Protein AF-A0A1J0ERB3-F1 (afdb_monomer_lite)

InterPro domains:
  IPR005654 ATPase, AFG1-like [PF03969] (1-75)

Structure (mmCIF, N/CA/C/O backbone):
data_AF-A0A1J0ERB3-F1
#
_entry.id   AF-A0A1J0ERB3-F1
#
loop_
_atom_site.group_PDB
_atom_site.id
_atom_site.type_symbol
_atom_site.label_atom_id
_atom_site.label_alt_id
_atom_site.label_comp_id
_atom_site.label_asym_id
_atom_site.label_entity_id
_atom_site.label_seq_id
_atom_site.pdbx_PDB_ins_code
_atom_site.Cartn_x
_atom_site.Cartn_y
_atom_site.Cartn_z
_atom_site.occupancy
_atom_site.B_iso_or_equiv
_atom_site.auth_seq_id
_atom_site.auth_comp_id
_atom_site.auth_asym_id
_atom_site.auth_atom_id
_atom_site.pdbx_PDB_model_num
ATOM 1 N N . MET A 1 1 ? -6.253 6.829 -12.530 1.00 72.31 1 MET A N 1
ATOM 2 C CA . MET A 1 1 ? -7.192 6.017 -11.730 1.00 72.31 1 MET A CA 1
ATOM 3 C C . MET A 1 1 ? -7.441 6.756 -10.438 1.00 72.31 1 MET A C 1
ATOM 5 O O . MET A 1 1 ? -6.471 7.209 -9.845 1.00 72.31 1 MET A O 1
ATOM 9 N N . ASP A 1 2 ? -8.704 6.920 -10.058 1.00 90.00 2 ASP A N 1
ATOM 10 C CA . ASP A 1 2 ? -9.094 7.616 -8.831 1.00 90.00 2 ASP A CA 1
ATOM 11 C C . ASP A 1 2 ? -9.413 6.585 -7.740 1.00 90.00 2 ASP A C 1
ATOM 13 O O . ASP A 1 2 ? -10.430 5.889 -7.799 1.00 90.00 2 ASP A O 1
ATOM 17 N N . TYR A 1 3 ? -8.511 6.445 -6.769 1.00 92.94 3 TYR A N 1
ATOM 18 C CA . TYR A 1 3 ? -8.688 5.496 -5.673 1.00 92.94 3 TYR A CA 1
ATOM 19 C C . TYR A 1 3 ? -9.792 5.919 -4.700 1.00 92.94 3 TYR A C 1
ATOM 21 O O . TYR A 1 3 ? -10.412 5.041 -4.103 1.00 92.94 3 TYR A O 1
ATOM 29 N N . LEU A 1 4 ? -10.090 7.217 -4.567 1.00 92.38 4 LEU A N 1
ATOM 30 C CA . LEU A 1 4 ? -11.154 7.695 -3.681 1.00 92.38 4 LEU A CA 1
ATOM 31 C C . LEU A 1 4 ? -12.517 7.240 -4.193 1.00 92.38 4 LEU A C 1
ATOM 33 O O . LEU A 1 4 ? -13.327 6.719 -3.427 1.00 92.38 4 LEU A O 1
ATOM 37 N N . GLU A 1 5 ? -12.749 7.370 -5.497 1.00 94.25 5 GLU A N 1
ATOM 38 C CA . GLU A 1 5 ? -14.000 6.918 -6.105 1.00 94.25 5 GLU A CA 1
ATOM 39 C C . GLU A 1 5 ? -14.167 5.396 -5.997 1.00 94.25 5 GLU A C 1
ATOM 41 O O . GLU A 1 5 ? -15.243 4.896 -5.665 1.00 94.25 5 GLU A O 1
ATOM 46 N N . LEU A 1 6 ? -13.088 4.634 -6.188 1.00 94.38 6 LEU A N 1
ATOM 47 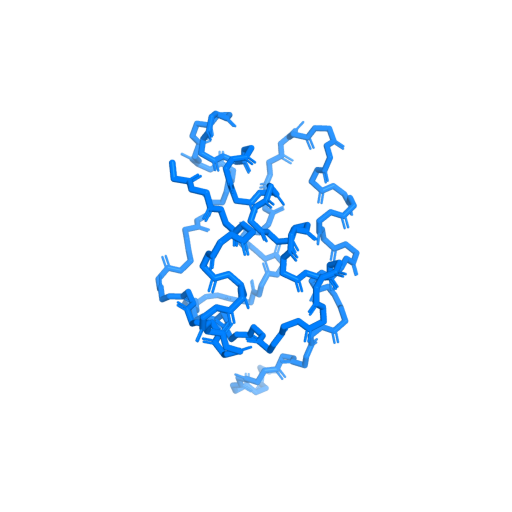C CA . LEU A 1 6 ? -13.125 3.184 -5.991 1.00 94.38 6 LEU A CA 1
ATOM 48 C C . LEU A 1 6 ? -13.390 2.811 -4.525 1.00 94.38 6 LEU A C 1
ATOM 50 O O . LEU A 1 6 ? -14.164 1.894 -4.264 1.00 94.38 6 LEU A O 1
ATOM 54 N N . CYS A 1 7 ? -12.819 3.542 -3.567 1.00 95.06 7 CYS A N 1
ATOM 55 C CA . CYS A 1 7 ? -13.044 3.330 -2.135 1.00 95.06 7 CYS A CA 1
ATOM 56 C C . CYS A 1 7 ? -14.498 3.564 -1.716 1.00 95.06 7 CYS A C 1
ATOM 58 O O . CYS A 1 7 ? -14.983 2.908 -0.792 1.00 95.06 7 CYS A O 1
ATOM 60 N N . ARG A 1 8 ? -15.224 4.461 -2.390 1.00 92.25 8 ARG A N 1
ATOM 61 C CA . ARG A 1 8 ? -16.667 4.639 -2.154 1.00 92.25 8 ARG A CA 1
ATOM 62 C C . ARG A 1 8 ? -17.476 3.416 -2.577 1.00 92.25 8 ARG A C 1
ATOM 64 O O . ARG A 1 8 ? -18.509 3.135 -1.982 1.00 92.25 8 ARG A O 1
ATOM 71 N N . ARG A 1 9 ? -17.005 2.693 -3.594 1.00 94.62 9 ARG A N 1
ATOM 72 C CA . ARG A 1 9 ? -17.713 1.557 -4.202 1.00 94.62 9 ARG A CA 1
ATOM 73 C C . ARG A 1 9 ? -17.330 0.214 -3.589 1.00 94.62 9 ARG A C 1
ATOM 75 O O . ARG A 1 9 ? -18.173 -0.673 -3.510 1.00 94.62 9 ARG A O 1
ATOM 82 N N . PHE A 1 10 ? -16.080 0.063 -3.158 1.00 95.06 10 PHE A N 1
ATOM 83 C CA . PHE A 1 10 ? -15.532 -1.196 -2.663 1.00 95.06 10 PHE A CA 1
ATOM 84 C C . PHE A 1 10 ? -14.958 -1.031 -1.258 1.00 95.06 10 PHE A C 1
ATOM 86 O O . PHE A 1 10 ? -14.066 -0.214 -1.021 1.00 95.06 10 PHE A O 1
ATOM 93 N N . TYR A 1 11 ? -15.475 -1.831 -0.325 1.00 93.75 11 TYR A N 1
ATOM 94 C CA . TYR A 1 11 ? -15.033 -1.836 1.071 1.00 93.75 11 TYR A CA 1
ATOM 95 C C . TYR A 1 11 ? -13.821 -2.748 1.315 1.00 93.75 11 TYR A C 1
ATOM 97 O O . TYR A 1 11 ? -12.976 -2.436 2.151 1.00 93.75 11 TYR A O 1
ATOM 105 N N . ILE A 1 12 ? -13.733 -3.859 0.575 1.00 95.50 12 ILE A N 1
ATOM 106 C CA . ILE A 1 12 ? -12.665 -4.856 0.693 1.00 95.50 12 ILE A CA 1
ATOM 107 C C . ILE A 1 12 ? -11.782 -4.779 -0.547 1.00 95.50 12 ILE A C 1
ATOM 109 O O . ILE A 1 12 ? -12.284 -4.812 -1.670 1.00 95.50 12 ILE A O 1
ATOM 113 N N . TRP A 1 13 ? -10.477 -4.707 -0.321 1.00 96.44 13 TRP A N 1
ATOM 114 C CA . TRP A 1 13 ? -9.453 -4.636 -1.349 1.00 96.44 13 TRP A CA 1
ATOM 115 C C . TRP A 1 13 ? -8.484 -5.794 -1.195 1.00 96.44 13 TRP A C 1
ATOM 117 O O . TRP A 1 13 ? -8.006 -6.068 -0.096 1.00 96.44 13 TRP A O 1
ATOM 127 N N . ILE A 1 14 ? -8.195 -6.459 -2.308 1.00 94.56 14 ILE A N 1
ATOM 128 C CA . ILE A 1 14 ? -7.233 -7.553 -2.374 1.00 94.56 14 ILE A CA 1
ATOM 129 C C . ILE A 1 14 ? -6.166 -7.143 -3.379 1.00 94.56 14 ILE A C 1
ATOM 131 O O . ILE A 1 14 ? -6.489 -6.836 -4.527 1.00 94.56 14 ILE A O 1
ATOM 135 N N . ILE A 1 15 ? -4.913 -7.114 -2.938 1.00 92.56 15 ILE A N 1
ATOM 136 C CA . ILE A 1 15 ? -3.762 -6.955 -3.824 1.00 92.56 15 ILE A CA 1
ATOM 137 C C . ILE A 1 15 ? -3.075 -8.307 -3.884 1.00 92.56 15 ILE A C 1
ATOM 139 O O . ILE A 1 15 ? -2.466 -8.746 -2.907 1.00 92.56 15 ILE A O 1
ATOM 143 N N . ASP A 1 16 ? -3.231 -8.960 -5.028 1.00 92.62 16 ASP A N 1
ATOM 144 C CA . ASP A 1 16 ? -2.566 -10.218 -5.325 1.00 92.62 16 ASP A CA 1
ATOM 145 C C . ASP A 1 16 ? -1.178 -9.977 -5.927 1.00 92.62 16 ASP A C 1
ATOM 147 O O . ASP A 1 16 ? -0.948 -8.950 -6.574 1.00 92.62 16 ASP A O 1
ATOM 151 N N . ALA A 1 17 ? -0.274 -10.930 -5.703 1.00 87.81 17 ALA A N 1
ATOM 152 C CA . ALA A 1 17 ? 1.099 -10.923 -6.191 1.00 87.81 17 ALA A CA 1
ATOM 153 C C . ALA A 1 17 ? 1.836 -9.600 -5.908 1.00 87.81 17 ALA A C 1
ATOM 155 O O . ALA A 1 17 ? 2.351 -8.948 -6.823 1.00 87.81 17 ALA A O 1
ATOM 156 N N . LEU A 1 18 ? 1.886 -9.186 -4.634 1.00 88.00 18 LEU A N 1
ATOM 157 C CA . LEU A 1 18 ? 2.617 -7.985 -4.226 1.00 88.00 18 LEU A CA 1
ATOM 158 C C . LEU A 1 18 ? 4.084 -8.086 -4.699 1.00 88.00 18 LEU A C 1
ATOM 160 O O . LEU A 1 18 ? 4.785 -9.014 -4.296 1.00 88.00 18 LEU A O 1
ATOM 164 N N . PRO A 1 19 ? 4.591 -7.165 -5.540 1.00 87.12 19 PRO A N 1
ATOM 165 C CA . PRO A 1 19 ? 5.979 -7.216 -5.983 1.00 87.12 19 PRO A CA 1
ATOM 166 C C . PRO A 1 19 ? 6.937 -6.779 -4.871 1.00 87.12 19 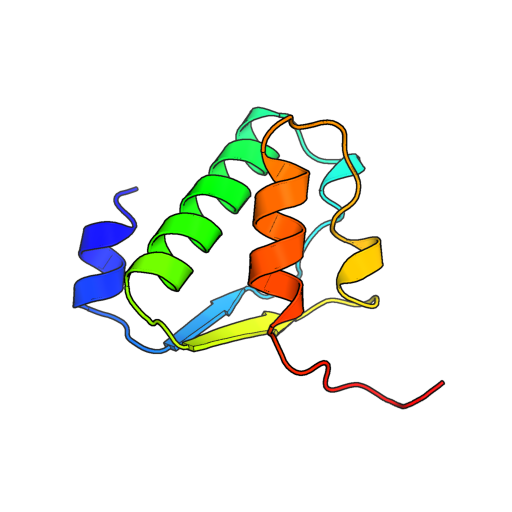PRO A C 1
ATOM 168 O O . PRO A 1 19 ? 6.531 -6.244 -3.840 1.00 87.12 19 PRO A O 1
ATOM 171 N N . ASP A 1 20 ? 8.233 -6.977 -5.096 1.00 89.62 20 ASP A N 1
ATOM 172 C CA . ASP A 1 20 ? 9.263 -6.298 -4.311 1.00 89.62 20 ASP A CA 1
ATOM 173 C C . ASP A 1 20 ? 9.337 -4.826 -4.731 1.00 89.62 20 ASP A C 1
ATOM 175 O O . ASP A 1 20 ? 9.696 -4.513 -5.874 1.00 89.62 20 ASP A O 1
ATOM 179 N N . LEU A 1 21 ? 8.979 -3.912 -3.831 1.00 89.38 21 LEU A N 1
ATOM 180 C CA . LEU A 1 21 ? 8.975 -2.484 -4.137 1.00 89.38 21 LEU A CA 1
ATOM 181 C C . LEU A 1 21 ? 10.382 -1.946 -4.412 1.00 89.38 21 LEU A C 1
ATOM 183 O O . LEU A 1 21 ? 10.500 -1.012 -5.207 1.00 89.38 21 LEU A O 1
ATOM 187 N N . ALA A 1 22 ? 11.440 -2.561 -3.867 1.00 88.25 22 ALA A N 1
ATOM 188 C CA . ALA A 1 22 ? 12.821 -2.156 -4.142 1.00 88.25 22 ALA A CA 1
ATOM 189 C C . ALA A 1 22 ? 13.199 -2.342 -5.620 1.00 88.25 22 ALA A C 1
ATOM 191 O O . ALA A 1 22 ? 13.977 -1.563 -6.164 1.00 88.25 22 ALA A O 1
ATOM 192 N N . ASN A 1 23 ? 12.596 -3.332 -6.284 1.00 90.81 23 ASN A N 1
ATOM 193 C CA . ASN A 1 23 ? 12.825 -3.630 -7.700 1.00 90.81 23 ASN A CA 1
ATOM 194 C C . ASN A 1 23 ? 11.869 -2.866 -8.632 1.00 90.81 23 ASN A C 1
ATOM 196 O O . ASN A 1 23 ? 11.942 -2.995 -9.855 1.00 90.81 23 ASN A O 1
ATOM 200 N N . CYS A 1 24 ? 10.948 -2.082 -8.071 1.00 90.25 24 CYS A N 1
ATOM 201 C CA . CYS A 1 24 ? 9.981 -1.300 -8.826 1.00 90.25 24 CYS A CA 1
ATOM 202 C C . CYS A 1 24 ? 10.500 0.113 -9.117 1.00 90.25 24 CYS A C 1
ATOM 204 O O . CYS A 1 24 ? 11.236 0.705 -8.331 1.00 90.25 24 CYS A O 1
ATOM 206 N N . SER A 1 25 ? 10.029 0.708 -10.217 1.00 91.12 25 SER A N 1
ATOM 207 C CA . SER A 1 25 ? 10.276 2.127 -10.493 1.00 91.12 25 SER A CA 1
ATOM 208 C C . SER A 1 25 ? 9.675 3.025 -9.406 1.00 91.12 25 SER A C 1
ATOM 210 O O . SER A 1 25 ? 8.642 2.697 -8.816 1.00 91.12 25 SER A O 1
ATOM 212 N N . ILE A 1 26 ? 10.257 4.212 -9.207 1.00 89.12 26 ILE A N 1
ATOM 213 C CA . ILE A 1 26 ? 9.749 5.218 -8.257 1.00 89.12 26 ILE A CA 1
ATOM 214 C C . ILE A 1 26 ? 8.270 5.545 -8.511 1.00 89.12 26 ILE A C 1
ATOM 216 O O . ILE A 1 26 ? 7.486 5.656 -7.573 1.00 89.12 26 ILE A O 1
ATOM 220 N N . ALA A 1 27 ? 7.844 5.616 -9.775 1.00 90.69 27 ALA A N 1
ATOM 221 C CA . ALA A 1 27 ? 6.442 5.849 -10.123 1.00 90.69 27 ALA A CA 1
ATOM 222 C C . ALA A 1 27 ? 5.511 4.712 -9.659 1.00 90.69 27 ALA A C 1
ATOM 224 O O . ALA A 1 27 ? 4.362 4.951 -9.289 1.00 90.69 27 ALA A O 1
ATOM 225 N N . THR A 1 28 ? 5.976 3.463 -9.677 1.00 90.56 28 THR A N 1
ATOM 226 C CA . THR A 1 28 ? 5.219 2.321 -9.149 1.00 90.56 28 THR A CA 1
ATOM 227 C C . THR A 1 28 ? 5.189 2.337 -7.626 1.00 90.56 28 THR A C 1
ATOM 229 O O . THR A 1 28 ? 4.110 2.173 -7.060 1.00 90.56 28 THR A O 1
ATOM 232 N N . GLN A 1 29 ? 6.318 2.626 -6.975 1.00 91.00 29 GLN A N 1
ATOM 233 C CA . GLN A 1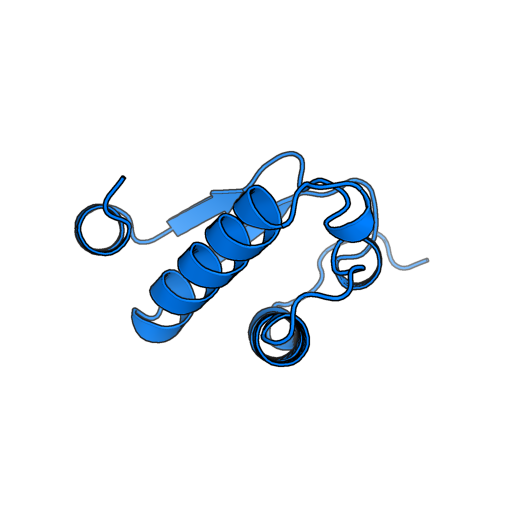 29 ? 6.369 2.796 -5.521 1.00 91.00 29 GLN A CA 1
ATOM 234 C C . GLN A 1 29 ? 5.391 3.891 -5.065 1.00 91.00 29 GLN A C 1
ATOM 236 O O . GLN A 1 29 ? 4.556 3.642 -4.202 1.00 91.00 29 GLN A O 1
ATOM 241 N N . GLN A 1 30 ? 5.392 5.059 -5.717 1.00 90.94 30 GLN A N 1
ATOM 242 C CA . GLN A 1 30 ? 4.478 6.156 -5.383 1.00 90.94 30 GLN A CA 1
ATOM 243 C C . GLN A 1 30 ? 3.005 5.779 -5.576 1.00 90.94 30 GLN A C 1
ATOM 245 O O . GLN A 1 30 ? 2.160 6.144 -4.764 1.00 90.94 30 GLN A O 1
ATOM 250 N N . ARG A 1 31 ? 2.669 5.032 -6.636 1.00 92.12 31 ARG A N 1
ATOM 251 C CA . ARG A 1 31 ? 1.291 4.561 -6.849 1.00 92.12 31 ARG A CA 1
ATOM 252 C C . ARG A 1 31 ? 0.834 3.604 -5.755 1.00 92.12 31 ARG A C 1
ATOM 254 O O . ARG A 1 31 ? -0.331 3.676 -5.372 1.00 92.12 31 ARG A O 1
ATOM 261 N N . PHE A 1 32 ? 1.724 2.735 -5.280 1.00 92.44 32 PHE A N 1
ATOM 262 C CA . PHE A 1 32 ? 1.440 1.842 -4.162 1.00 92.44 32 PHE A CA 1
ATOM 263 C C . PHE A 1 32 ? 1.250 2.633 -2.864 1.00 92.44 32 PHE A C 1
ATOM 265 O O . PHE A 1 32 ? 0.220 2.480 -2.221 1.00 92.44 32 PHE A O 1
ATOM 272 N N . ILE A 1 33 ? 2.173 3.546 -2.542 1.00 91.94 33 ILE A N 1
ATOM 273 C CA . ILE A 1 33 ? 2.078 4.442 -1.377 1.00 91.94 33 ILE A CA 1
ATOM 274 C C . ILE A 1 33 ? 0.740 5.193 -1.387 1.00 91.94 33 ILE A C 1
ATOM 276 O O . ILE A 1 33 ? -0.029 5.102 -0.436 1.00 91.94 33 ILE A O 1
ATOM 280 N N . ASN A 1 34 ? 0.401 5.848 -2.501 1.00 92.44 34 ASN A N 1
ATOM 281 C CA . ASN A 1 34 ? -0.850 6.597 -2.628 1.00 92.44 34 ASN A CA 1
ATOM 282 C C . ASN A 1 34 ? -2.092 5.709 -2.450 1.00 92.44 34 ASN A C 1
ATOM 284 O O . ASN A 1 34 ? -3.089 6.160 -1.893 1.00 92.44 34 ASN A O 1
ATOM 288 N N . LEU A 1 35 ? -2.056 4.463 -2.937 1.00 94.25 35 LEU A N 1
ATOM 289 C CA . LEU A 1 35 ? -3.152 3.513 -2.747 1.00 94.25 35 LEU A CA 1
ATOM 290 C C . LEU A 1 35 ? -3.313 3.149 -1.267 1.00 94.25 35 LEU A C 1
ATOM 292 O O . LEU A 1 35 ? -4.422 3.235 -0.747 1.00 94.25 35 LEU A O 1
ATOM 296 N N . ILE A 1 36 ? -2.226 2.770 -0.588 1.00 94.06 36 ILE A N 1
ATOM 297 C CA . ILE A 1 36 ? -2.261 2.409 0.836 1.00 94.06 36 ILE A CA 1
ATOM 298 C C . ILE A 1 36 ? -2.757 3.576 1.686 1.00 94.06 36 ILE A C 1
ATOM 300 O O . ILE A 1 36 ? -3.589 3.373 2.566 1.00 94.06 36 ILE A O 1
ATOM 304 N N . ASP A 1 37 ? -2.296 4.788 1.392 1.00 93.00 37 ASP A N 1
ATOM 305 C CA . ASP A 1 37 ? -2.703 6.000 2.097 1.00 93.00 37 ASP A CA 1
ATOM 306 C C . ASP A 1 37 ? -4.211 6.231 1.987 1.00 93.00 37 ASP A C 1
ATOM 308 O O . ASP A 1 37 ? -4.884 6.395 3.000 1.00 93.00 37 ASP A O 1
ATOM 312 N N . VAL A 1 38 ? -4.763 6.142 0.774 1.00 95.12 38 VAL A N 1
ATOM 313 C CA . VAL A 1 38 ? -6.206 6.297 0.557 1.00 95.12 38 VAL A CA 1
ATOM 314 C C . VAL A 1 38 ? -7.006 5.191 1.249 1.00 95.12 38 VAL A C 1
ATOM 316 O O . VAL A 1 38 ? -8.031 5.480 1.861 1.00 95.12 38 VAL A O 1
ATOM 319 N N . LEU A 1 39 ? -6.564 3.932 1.179 1.00 95.62 39 LEU A N 1
ATOM 320 C CA . LEU A 1 39 ? -7.268 2.820 1.828 1.00 95.62 39 LEU A CA 1
ATOM 321 C C . LEU A 1 39 ? -7.268 2.950 3.353 1.00 95.62 39 LEU A C 1
ATOM 323 O O . LEU A 1 39 ? -8.295 2.701 3.982 1.00 95.62 39 LEU A O 1
ATOM 327 N N . TYR A 1 40 ? -6.139 3.367 3.925 1.00 93.69 40 TYR A N 1
ATOM 328 C CA . TYR A 1 40 ? -5.992 3.598 5.356 1.00 93.69 40 TYR A CA 1
ATOM 329 C C . TYR A 1 40 ? -6.874 4.762 5.824 1.00 93.69 40 TYR A C 1
ATOM 331 O O . TYR A 1 40 ? -7.652 4.610 6.762 1.00 93.69 40 TYR A O 1
ATOM 339 N N . ASP A 1 41 ? -6.817 5.904 5.134 1.00 93.62 41 ASP A N 1
ATOM 340 C CA . ASP A 1 41 ? -7.570 7.107 5.504 1.00 93.62 41 ASP A CA 1
ATOM 341 C C . ASP A 1 41 ? -9.093 6.931 5.325 1.00 93.62 41 ASP A C 1
ATOM 343 O O . ASP A 1 41 ? -9.885 7.660 5.921 1.00 93.62 41 ASP A O 1
ATOM 347 N N . GLN A 1 42 ? -9.522 5.978 4.492 1.00 94.69 42 GLN A N 1
ATOM 348 C CA . GLN A 1 42 ? -10.931 5.640 4.265 1.00 94.69 42 GLN A CA 1
ATOM 349 C C . GLN A 1 42 ? -11.404 4.407 5.055 1.00 94.69 42 GLN A C 1
ATOM 351 O O . GLN A 1 42 ? -12.505 3.916 4.784 1.00 94.69 42 GLN A O 1
ATOM 356 N N . ASP A 1 43 ? -10.590 3.905 5.990 1.00 93.94 43 ASP A N 1
ATOM 357 C CA . ASP A 1 43 ? -10.875 2.739 6.840 1.00 93.94 43 ASP A CA 1
ATOM 358 C C . ASP A 1 43 ? -11.347 1.508 6.039 1.00 93.94 43 ASP A C 1
ATOM 360 O O . ASP A 1 43 ? -12.394 0.899 6.286 1.00 93.94 43 ASP A O 1
ATOM 364 N N . LYS A 1 44 ? -10.603 1.177 4.976 1.00 95.38 44 LYS A N 1
ATOM 365 C CA . LYS A 1 44 ? -10.908 0.039 4.099 1.00 95.38 44 LYS A CA 1
ATOM 366 C C . LYS A 1 44 ? -10.203 -1.220 4.566 1.00 95.38 44 LYS A C 1
ATOM 368 O O . LYS A 1 44 ? -9.050 -1.198 4.992 1.00 95.38 44 LYS A O 1
ATOM 373 N N . ARG A 1 45 ? -10.875 -2.361 4.396 1.00 94.56 45 ARG A N 1
ATOM 374 C CA . ARG A 1 45 ? -10.261 -3.665 4.654 1.00 94.56 45 ARG A CA 1
ATOM 375 C C . ARG A 1 45 ? -9.325 -4.014 3.500 1.00 94.56 45 ARG A C 1
ATOM 377 O O . ARG A 1 45 ? -9.781 -4.198 2.374 1.00 94.56 45 ARG A O 1
ATOM 384 N N . LEU A 1 46 ? -8.041 -4.161 3.805 1.00 94.88 46 LEU A N 1
ATOM 385 C CA . LEU A 1 46 ? -7.003 -4.549 2.857 1.00 94.88 46 LEU A CA 1
ATOM 386 C C . LEU A 1 46 ? -6.497 -5.963 3.156 1.00 94.88 46 LEU A C 1
ATOM 388 O O . LEU A 1 46 ? -6.189 -6.288 4.300 1.00 94.88 46 LEU A O 1
ATOM 392 N N . ILE A 1 47 ? -6.384 -6.777 2.111 1.00 93.75 47 ILE A N 1
ATOM 393 C CA . ILE A 1 47 ? -5.722 -8.079 2.122 1.00 93.75 47 ILE A CA 1
ATOM 394 C C . ILE A 1 47 ? -4.574 -8.013 1.115 1.00 93.75 47 ILE A C 1
ATOM 396 O O . ILE A 1 47 ? -4.782 -7.671 -0.051 1.00 93.75 47 ILE A O 1
ATOM 400 N N . LEU A 1 48 ? -3.366 -8.326 1.574 1.00 92.12 48 LEU A N 1
ATOM 401 C CA . LEU A 1 48 ? -2.170 -8.406 0.742 1.00 92.12 48 LEU A CA 1
ATOM 402 C C . LEU A 1 48 ? -1.760 -9.867 0.619 1.00 92.12 48 LEU A C 1
ATOM 404 O O . LEU A 1 48 ? -1.627 -10.550 1.632 1.00 92.12 48 LEU A O 1
ATOM 408 N N . LEU A 1 49 ? -1.558 -10.329 -0.611 1.00 90.31 49 LEU A N 1
ATOM 409 C CA . LEU A 1 49 ? -1.061 -11.668 -0.899 1.00 90.31 49 LEU A CA 1
ATOM 410 C C . LEU A 1 49 ? 0.331 -11.541 -1.520 1.00 90.31 49 LEU A C 1
ATOM 412 O O . LEU A 1 49 ? 0.537 -10.806 -2.489 1.00 90.31 49 LEU A O 1
ATOM 416 N N . GLY A 1 50 ? 1.293 -12.241 -0.932 1.00 86.88 50 GLY A N 1
ATOM 417 C CA . GLY A 1 50 ? 2.683 -12.240 -1.364 1.00 86.88 50 GLY A CA 1
ATOM 418 C C . GLY A 1 50 ? 3.343 -13.574 -1.050 1.00 86.88 50 GLY A C 1
ATOM 419 O O . GLY A 1 50 ? 2.901 -14.310 -0.171 1.00 86.88 50 GLY A O 1
ATOM 420 N N . GLU A 1 51 ? 4.403 -13.885 -1.789 1.00 84.88 51 GLU A N 1
ATOM 421 C CA . GLU A 1 51 ? 5.180 -15.114 -1.594 1.00 84.88 51 GLU A CA 1
ATOM 422 C C . GLU A 1 51 ? 6.107 -15.036 -0.372 1.00 84.88 51 GLU A C 1
ATOM 424 O O . GLU A 1 51 ? 6.578 -16.062 0.117 1.00 84.88 51 GLU A O 1
ATOM 429 N N . ARG A 1 52 ? 6.389 -13.822 0.119 1.00 84.81 52 ARG A N 1
ATOM 430 C CA . ARG A 1 52 ? 7.281 -13.553 1.251 1.00 84.81 52 ARG A CA 1
ATOM 431 C C . ARG A 1 52 ? 6.571 -12.691 2.301 1.00 84.81 52 ARG A C 1
ATOM 433 O O . ARG A 1 52 ? 5.580 -12.027 1.986 1.00 84.81 52 ARG A O 1
ATOM 440 N N . PRO A 1 53 ? 7.086 -12.645 3.543 1.00 84.81 53 PRO A N 1
ATOM 441 C CA . PRO A 1 53 ? 6.575 -11.747 4.572 1.00 84.81 53 PRO A CA 1
ATOM 442 C C . PRO A 1 53 ? 6.515 -10.295 4.089 1.00 84.81 53 PRO A C 1
ATOM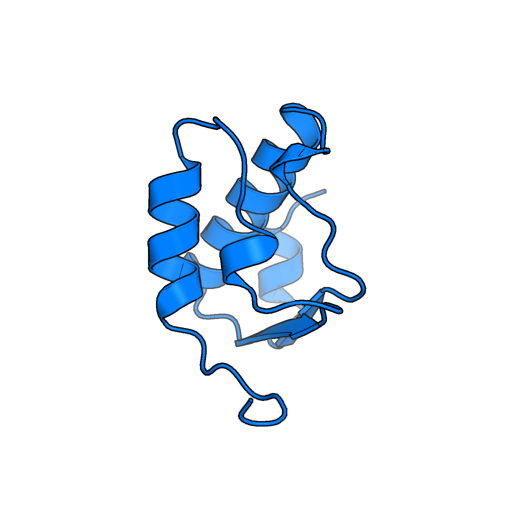 444 O O . PRO A 1 53 ? 7.431 -9.816 3.417 1.00 84.81 53 PRO A O 1
ATOM 447 N N . LEU A 1 54 ? 5.479 -9.554 4.495 1.00 85.31 54 LEU A N 1
ATOM 448 C CA . LEU A 1 54 ? 5.217 -8.188 4.020 1.00 85.31 54 LEU A CA 1
ATOM 449 C C . LEU A 1 54 ? 6.444 -7.266 4.112 1.00 85.31 54 LEU A C 1
ATOM 451 O O . LEU A 1 54 ? 6.738 -6.513 3.187 1.00 85.31 54 LEU A O 1
ATOM 455 N N . ARG A 1 55 ? 7.207 -7.360 5.205 1.00 82.00 55 ARG A N 1
ATOM 456 C CA . ARG A 1 55 ? 8.431 -6.571 5.427 1.00 82.00 55 ARG A CA 1
ATOM 457 C C . ARG A 1 55 ? 9.475 -6.719 4.310 1.00 82.00 55 ARG A C 1
ATOM 459 O O . ARG A 1 55 ? 10.198 -5.765 4.047 1.00 82.00 55 ARG A O 1
ATOM 466 N N . GLU A 1 56 ? 9.537 -7.878 3.659 1.00 85.00 56 GLU A N 1
ATOM 467 C CA . GLU A 1 56 ? 10.491 -8.175 2.582 1.00 85.00 56 GLU A CA 1
ATOM 468 C C . GLU A 1 56 ? 10.038 -7.606 1.236 1.00 85.00 56 GLU A C 1
ATOM 470 O O . GLU A 1 56 ? 10.864 -7.365 0.366 1.00 85.00 56 GLU A O 1
ATOM 475 N N . HIS A 1 57 ? 8.742 -7.328 1.076 1.00 84.94 57 HIS A N 1
ATOM 476 C CA . HIS A 1 57 ? 8.199 -6.650 -0.101 1.00 84.94 57 HIS A CA 1
ATOM 477 C C . HIS A 1 57 ? 8.311 -5.124 -0.014 1.00 84.94 57 HIS A C 1
ATOM 479 O O . HIS A 1 57 ? 8.289 -4.436 -1.033 1.00 84.94 57 HIS A O 1
ATOM 485 N N . LEU A 1 58 ? 8.432 -4.578 1.198 1.00 83.75 58 LEU A N 1
ATOM 486 C CA . LEU A 1 58 ? 8.453 -3.137 1.450 1.00 83.75 58 LEU A CA 1
ATOM 487 C C . LEU A 1 58 ? 9.865 -2.533 1.414 1.00 83.75 58 LEU A C 1
ATOM 489 O O . LEU A 1 58 ? 10.102 -1.517 2.070 1.00 83.75 58 LEU A O 1
ATOM 493 N N . GLY A 1 59 ? 10.805 -3.128 0.676 1.00 76.19 59 GLY A N 1
ATOM 494 C CA . GLY A 1 59 ? 12.113 -2.529 0.392 1.00 76.19 59 GLY A CA 1
ATOM 495 C C . GLY A 1 59 ? 12.016 -1.277 -0.498 1.00 76.19 59 GLY A C 1
ATOM 496 O O . GLY A 1 59 ? 10.983 -1.023 -1.111 1.00 76.19 59 GLY A O 1
ATOM 497 N N . GLY A 1 60 ? 13.088 -0.481 -0.561 1.00 71.75 60 GLY A N 1
ATOM 498 C CA . GLY A 1 60 ? 13.182 0.712 -1.417 1.00 71.75 60 GLY A CA 1
ATOM 499 C C . GLY A 1 60 ? 13.400 2.028 -0.663 1.00 71.75 60 GLY A C 1
ATOM 500 O O . GLY A 1 60 ? 13.244 2.096 0.561 1.00 71.75 60 GLY A O 1
ATOM 501 N N . ASP A 1 61 ? 13.749 3.063 -1.433 1.00 66.50 61 ASP A N 1
ATOM 502 C CA . ASP A 1 61 ? 14.264 4.354 -0.944 1.00 66.50 61 ASP A CA 1
ATOM 503 C C . ASP A 1 61 ? 13.257 5.512 -1.053 1.00 66.50 61 ASP A C 1
ATOM 505 O O . ASP A 1 61 ? 13.606 6.672 -0.824 1.00 66.50 61 ASP A O 1
ATOM 509 N N . ALA A 1 62 ? 11.999 5.241 -1.423 1.00 72.44 62 ALA A N 1
ATOM 510 C CA . ALA A 1 62 ? 10.985 6.289 -1.467 1.00 72.44 62 ALA A CA 1
ATOM 511 C C . ALA A 1 62 ? 10.792 6.915 -0.073 1.00 7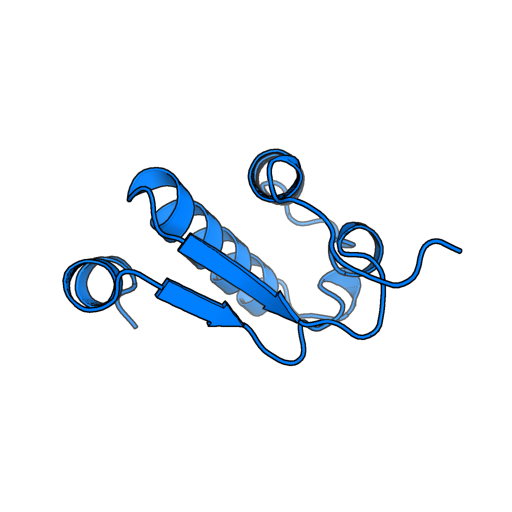2.44 62 ALA A C 1
ATOM 513 O O . ALA A 1 62 ? 10.569 6.214 0.915 1.00 72.44 62 ALA A O 1
ATOM 514 N N . ILE A 1 63 ? 10.844 8.250 -0.014 1.00 68.50 63 ILE A N 1
ATOM 515 C CA . ILE A 1 63 ? 10.831 9.047 1.227 1.00 68.50 63 ILE A CA 1
ATOM 516 C C . ILE A 1 63 ? 9.633 8.687 2.125 1.00 68.50 63 ILE A C 1
ATOM 518 O O . ILE A 1 63 ? 9.780 8.537 3.337 1.00 68.50 63 ILE A O 1
ATOM 522 N N . ASP A 1 64 ? 8.460 8.462 1.531 1.00 80.25 64 ASP A N 1
ATOM 523 C CA . ASP A 1 64 ? 7.220 8.160 2.258 1.00 80.25 64 ASP A CA 1
ATOM 524 C C . ASP A 1 64 ? 7.000 6.663 2.539 1.00 80.25 64 ASP A C 1
ATOM 526 O O . ASP A 1 64 ? 6.011 6.263 3.168 1.00 80.25 64 ASP A O 1
ATOM 530 N N . LEU A 1 65 ? 7.932 5.802 2.124 1.00 80.81 65 LEU A N 1
ATOM 531 C CA . LEU A 1 65 ? 7.793 4.362 2.312 1.00 80.81 65 LEU A CA 1
ATOM 532 C C . LEU A 1 65 ? 7.848 3.977 3.795 1.00 80.81 65 LEU A C 1
ATOM 534 O O . LEU A 1 65 ? 7.162 3.047 4.211 1.00 80.81 65 LEU A O 1
ATOM 538 N N . ALA A 1 66 ? 8.575 4.731 4.625 1.00 83.88 66 ALA A N 1
ATOM 539 C CA . ALA A 1 66 ? 8.580 4.541 6.076 1.00 83.88 66 ALA A CA 1
ATOM 540 C C . ALA A 1 66 ? 7.180 4.721 6.697 1.00 83.88 66 ALA A C 1
ATOM 542 O O . ALA A 1 66 ? 6.761 3.916 7.532 1.00 83.88 66 ALA A O 1
ATOM 543 N N . ARG A 1 67 ? 6.419 5.728 6.245 1.00 87.19 67 ARG A N 1
ATOM 544 C CA . ARG A 1 67 ? 5.031 5.952 6.683 1.00 87.19 67 ARG A CA 1
ATOM 545 C C . ARG A 1 67 ? 4.117 4.821 6.218 1.00 87.19 67 ARG A C 1
ATOM 547 O O . ARG A 1 67 ? 3.322 4.306 7.001 1.00 87.19 67 ARG A O 1
ATOM 554 N N . THR A 1 68 ? 4.280 4.396 4.969 1.00 90.75 68 THR A N 1
ATOM 555 C CA . THR A 1 68 ? 3.528 3.272 4.391 1.00 90.75 68 THR A CA 1
ATOM 556 C C . THR A 1 68 ? 3.777 1.977 5.168 1.00 90.75 68 THR A C 1
ATOM 558 O O . THR A 1 68 ? 2.827 1.285 5.526 1.00 90.75 68 THR A O 1
ATOM 561 N N . ARG A 1 69 ? 5.037 1.684 5.527 1.00 88.31 69 ARG A N 1
ATOM 562 C CA . ARG A 1 69 ? 5.406 0.543 6.385 1.00 88.31 69 ARG A CA 1
ATOM 563 C C . ARG A 1 69 ? 4.702 0.594 7.740 1.00 88.31 69 ARG A C 1
ATOM 565 O O . ARG A 1 69 ? 4.211 -0.431 8.194 1.00 88.31 69 ARG A O 1
ATOM 572 N N . SER A 1 70 ? 4.617 1.767 8.370 1.00 89.69 70 SER A N 1
ATOM 573 C CA . SER A 1 70 ? 3.929 1.922 9.659 1.00 89.69 70 SER A CA 1
ATOM 574 C C . SER A 1 70 ? 2.429 1.618 9.570 1.00 89.69 70 SER A C 1
ATOM 576 O O . SER A 1 70 ? 1.911 0.919 10.438 1.00 89.69 70 SER A O 1
ATOM 578 N N . ARG A 1 71 ? 1.743 2.086 8.519 1.00 91.31 71 ARG A N 1
ATOM 579 C CA . ARG A 1 71 ? 0.322 1.776 8.275 1.00 91.31 71 ARG A CA 1
ATOM 580 C C . ARG A 1 71 ? 0.109 0.283 8.039 1.00 91.31 71 ARG A C 1
ATOM 582 O O . ARG A 1 71 ? -0.747 -0.333 8.664 1.00 91.31 71 ARG A O 1
ATOM 589 N N . LEU A 1 72 ? 0.930 -0.305 7.173 1.00 90.38 72 LEU A N 1
ATOM 590 C CA . LEU A 1 72 ? 0.864 -1.726 6.840 1.00 90.38 72 LEU A CA 1
ATOM 591 C C . LEU A 1 72 ? 1.247 -2.640 8.010 1.00 90.38 72 LEU A C 1
ATOM 593 O O . LEU A 1 72 ? 0.734 -3.747 8.102 1.00 90.38 72 LEU A O 1
ATOM 597 N N . GLY A 1 73 ? 2.087 -2.173 8.935 1.00 86.94 73 GLY A N 1
ATOM 598 C CA . GLY A 1 73 ? 2.433 -2.895 10.162 1.00 86.94 73 GLY A CA 1
ATOM 599 C C . GLY A 1 73 ? 1.269 -3.082 11.142 1.00 86.94 73 GLY A C 1
ATOM 600 O O . GLY A 1 73 ? 1.419 -3.819 12.109 1.00 86.94 73 GLY A O 1
ATOM 601 N N . GLN A 1 74 ? 0.120 -2.437 10.907 1.00 87.62 74 GLN A N 1
ATOM 602 C CA . GLN A 1 74 ? -1.114 -2.669 11.667 1.00 87.62 74 GLN A CA 1
ATOM 603 C C . GLN A 1 74 ? -1.928 -3.855 11.131 1.00 87.62 74 GLN A C 1
ATOM 605 O O . GLN A 1 74 ? -2.895 -4.275 11.766 1.00 87.62 74 GLN A O 1
ATOM 610 N N . LEU A 1 75 ? -1.567 -4.386 9.957 1.00 88.50 75 LEU A N 1
ATOM 611 C CA . LEU A 1 75 ? -2.185 -5.591 9.423 1.00 88.50 75 LEU A CA 1
ATOM 612 C C . LEU A 1 75 ? -1.754 -6.811 10.239 1.00 88.50 75 LEU A C 1
ATOM 614 O O . LEU A 1 75 ? -0.639 -6.884 10.756 1.00 88.50 75 LEU A O 1
ATOM 618 N N . VAL A 1 76 ? -2.646 -7.794 10.318 1.00 86.56 76 VAL A N 1
ATOM 619 C CA . VAL A 1 76 ? -2.330 -9.101 10.895 1.00 86.56 76 VAL A CA 1
ATOM 620 C C . VAL A 1 76 ? -1.655 -9.940 9.818 1.00 86.56 76 VAL A C 1
ATOM 622 O O . VAL A 1 76 ? -2.246 -10.169 8.762 1.00 86.56 76 VAL A O 1
ATOM 625 N N . ASP A 1 77 ? -0.431 -10.391 10.085 1.00 83.62 77 ASP A N 1
ATOM 626 C CA . ASP A 1 77 ? 0.256 -11.348 9.220 1.00 83.62 77 ASP A CA 1
ATOM 627 C C . ASP A 1 77 ? -0.361 -12.740 9.415 1.00 83.62 77 ASP A C 1
ATOM 629 O O . ASP A 1 77 ? -0.502 -13.222 10.543 1.00 83.62 77 ASP A O 1
ATOM 633 N N . VAL A 1 78 ? -0.782 -13.358 8.314 1.00 81.50 78 VAL A N 1
ATOM 634 C CA . VAL A 1 78 ? -1.429 -14.671 8.302 1.00 81.50 78 VAL A CA 1
ATOM 635 C C . VAL A 1 78 ? -0.691 -15.538 7.293 1.00 81.50 78 VAL A C 1
ATOM 637 O O . VAL A 1 78 ? -0.955 -15.500 6.094 1.00 81.50 78 VAL A O 1
ATOM 640 N N . GLY A 1 79 ? 0.237 -16.339 7.801 1.00 73.62 79 GLY A N 1
ATOM 641 C CA . GLY A 1 79 ? 1.040 -17.281 7.034 1.00 73.62 79 GLY A CA 1
ATOM 642 C C . GLY A 1 79 ? 1.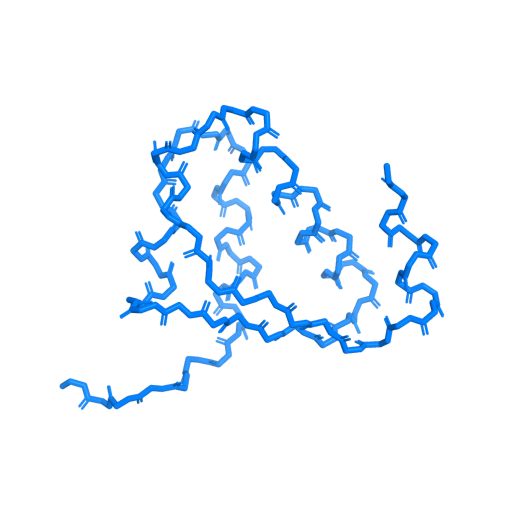562 -18.391 7.945 1.00 73.62 79 GLY A C 1
ATOM 643 O O . GLY A 1 79 ? 1.386 -18.311 9.165 1.00 73.62 79 GLY A O 1
ATOM 644 N N . PRO A 1 80 ? 2.162 -19.457 7.392 1.00 60.78 80 PRO A N 1
ATOM 645 C CA . PRO A 1 80 ? 2.779 -20.485 8.216 1.00 60.78 80 PRO A CA 1
ATOM 646 C C . PRO A 1 80 ? 3.829 -19.831 9.123 1.00 60.78 80 PRO A C 1
ATOM 648 O O . PRO A 1 80 ? 4.713 -19.125 8.641 1.00 60.78 80 PRO A O 1
ATOM 651 N N . ALA A 1 81 ? 3.706 -20.040 10.436 1.00 56.66 81 ALA A N 1
ATOM 652 C CA . ALA A 1 81 ? 4.756 -19.669 11.373 1.00 56.66 81 ALA A CA 1
ATOM 653 C C . ALA A 1 81 ? 6.013 -20.461 10.986 1.00 56.66 81 ALA A C 1
ATOM 655 O O . ALA A 1 81 ? 5.983 -21.693 11.012 1.00 56.66 81 ALA A O 1
ATOM 656 N N . LEU A 1 82 ? 7.060 -19.757 10.551 1.00 53.12 82 LEU A N 1
ATOM 657 C CA . LEU A 1 82 ? 8.398 -20.333 10.407 1.00 53.12 82 LEU A CA 1
ATOM 658 C C . LEU A 1 82 ? 8.967 -20.679 11.785 1.00 53.12 82 LEU A C 1
ATOM 660 O O . LEU A 1 82 ? 8.815 -19.840 12.704 1.00 53.12 82 LEU A O 1
#

Sequence (82 aa):
MDYLELCRRFYIWIIDALPDLANCSIATQQRFINLIDVLYDQDKRLILLGERPLREHLGGDAIDLARTRSRLGQLVDVGPAL

Secondary structure (DSSP, 8-state):
--HHHHHHH-SEEEE-S---GGGS-HHHHHHHHHHHHHHHHTT-EEEE--SS-HHHH--S--TTHHHHHHHHTTSPP-S---

Foldseek 3Di:
DDLLVVVVVAQEEEDEAQAQVQPDDPVVVVVVLVNLVNCLVSVGHYHYYYPDPPVRSLDHDPPCSVVSCVSCVPDDDDDPDD

pLDDT: mean 87.45, std 8.84, range [53.12, 96.44]

Radius of gyration: 12.55 Å; chains: 1; bounding box: 32×30×23 Å

Organism: NCBI:txid104087